Protein AF-A0A915ES44-F1 (afdb_monomer_lite)

Secondary structure (DSSP, 8-state):
--TTHHHHHHHHHHHHHHHHHHHHHHHSS-SB-----TTSS----B-SS--SSS-HHHHHHTS-HHHHHHHHHHHHHHHHHHHHHHHHHHHHHH--HHHHHHHHHHHHHHHHHHHHHHHHHHHHHHHTTTT-TTTTTTTTT---HHHHHHHHHHHHHHHHHHHHHHHHHHHHHT-

pLDDT: mean 74.95, std 16.49, range [40.03, 95.0]

Sequence (175 aa):
MCLSFAGQLIYGAFMFFAVVLTTGSMFTPEWRESNQPVNQLDTGRSGIFVCRSRDVGSCLKGHATWENVVLVCMLIALATGLASLGCILTSLCACSKLLLRLQPGLSSLTTLCLLLTIILFAVKHNDQLDQEINLALDLKSNLGYSYYLCCGAFMCSACAILAASLTVCFANQNL

Radius of gyration: 19.51 Å; chains: 1; bounding box: 39×39×64 Å

InterPro domains:
  IPR009545 Tight junction protein, claudin-like [PF06653] (10-162)

Structure (mmCIF, N/CA/C/O backbone):
data_AF-A0A915ES44-F1
#
_entry.id   AF-A0A915ES44-F1
#
loop_
_atom_site.group_PDB
_atom_site.id
_atom_site.type_symbol
_atom_site.label_atom_id
_atom_site.label_alt_id
_atom_site.label_comp_id
_atom_site.label_asym_id
_atom_site.label_entity_id
_atom_site.label_seq_id
_atom_site.pdbx_PDB_ins_code
_atom_site.Cartn_x
_atom_site.Cartn_y
_atom_site.Cartn_z
_atom_site.occupancy
_atom_site.B_iso_or_equiv
_atom_site.auth_seq_id
_atom_site.auth_comp_id
_atom_site.auth_asym_id
_atom_site.auth_atom_id
_atom_site.pdbx_PDB_model_num
ATOM 1 N N . MET A 1 1 ? -18.672 -3.643 26.180 1.00 47.41 1 MET A N 1
ATOM 2 C CA . MET A 1 1 ? -18.711 -3.574 24.704 1.00 47.41 1 MET A CA 1
ATOM 3 C C . MET A 1 1 ? -17.509 -2.768 24.250 1.00 47.41 1 MET A C 1
ATOM 5 O O . MET A 1 1 ? -17.317 -1.679 24.774 1.00 47.41 1 MET A O 1
ATOM 9 N N . CYS A 1 2 ? -16.652 -3.324 23.389 1.00 55.22 2 CYS A N 1
ATOM 10 C CA . CYS A 1 2 ? -15.472 -2.623 22.879 1.00 55.22 2 CYS A CA 1
ATOM 11 C C . CYS A 1 2 ? -15.953 -1.375 22.102 1.00 55.22 2 CYS A C 1
ATOM 13 O O . CYS A 1 2 ? -16.538 -1.488 21.028 1.00 55.22 2 CYS A O 1
ATOM 15 N N . LEU A 1 3 ? -15.800 -0.190 22.704 1.00 54.00 3 LEU A N 1
ATOM 16 C CA . LEU A 1 3 ? -16.556 1.031 22.382 1.00 54.00 3 LEU A CA 1
ATOM 17 C C . LEU A 1 3 ? -16.219 1.685 21.026 1.00 54.00 3 LEU A C 1
ATOM 19 O O . LEU A 1 3 ? -16.736 2.750 20.712 1.00 54.00 3 LEU A O 1
ATOM 23 N N . SER A 1 4 ? -15.381 1.054 20.199 1.00 69.44 4 SER A N 1
ATOM 24 C CA . SER A 1 4 ? -15.064 1.535 18.849 1.00 69.44 4 SER A CA 1
ATOM 25 C C . SER A 1 4 ? -15.010 0.405 17.815 1.00 69.44 4 SER A C 1
ATOM 27 O O . SER A 1 4 ? -14.101 0.324 16.992 1.00 69.44 4 SER A O 1
ATOM 29 N N . PHE A 1 5 ? -16.004 -0.489 17.846 1.00 76.06 5 PHE A N 1
ATOM 30 C CA . PHE A 1 5 ? -16.151 -1.552 16.844 1.00 76.06 5 PHE A CA 1
ATOM 31 C C . PHE A 1 5 ? -16.233 -0.991 15.412 1.00 76.06 5 PHE A C 1
ATOM 33 O O . PHE A 1 5 ? -15.570 -1.491 14.508 1.00 76.06 5 PHE A O 1
ATOM 40 N N . ALA A 1 6 ? -16.984 0.100 15.214 1.00 82.50 6 ALA A N 1
ATOM 41 C CA . ALA A 1 6 ? -17.133 0.732 13.904 1.00 82.50 6 ALA A CA 1
ATOM 42 C C . ALA A 1 6 ? -15.804 1.300 13.367 1.00 82.50 6 ALA A C 1
ATOM 44 O O . ALA A 1 6 ? -15.469 1.076 12.206 1.00 82.50 6 ALA A O 1
ATOM 45 N N . GLY A 1 7 ? -15.018 1.981 14.212 1.00 82.75 7 GLY A N 1
ATOM 46 C CA . GLY A 1 7 ? -13.722 2.546 13.821 1.00 82.75 7 GLY A CA 1
ATOM 47 C C . GLY A 1 7 ? -12.692 1.470 13.471 1.00 82.75 7 GLY A C 1
ATOM 48 O O . GLY A 1 7 ? -12.025 1.555 12.439 1.00 82.75 7 GLY A O 1
ATOM 49 N N . GLN A 1 8 ? -12.634 0.399 14.271 1.00 84.38 8 GLN A N 1
ATOM 50 C CA . GLN A 1 8 ? -11.777 -0.759 14.001 1.00 84.38 8 GLN A CA 1
ATOM 51 C C . GLN A 1 8 ? -12.154 -1.484 12.702 1.00 84.38 8 GLN A C 1
ATOM 53 O O . GLN A 1 8 ? -11.261 -1.893 11.960 1.00 84.38 8 GLN A O 1
ATOM 58 N N . LEU A 1 9 ? -13.452 -1.618 12.406 1.00 88.31 9 LEU A N 1
ATOM 59 C CA . LEU A 1 9 ? -13.934 -2.277 11.190 1.00 88.31 9 LEU A CA 1
ATOM 60 C C . LEU A 1 9 ? -13.617 -1.451 9.937 1.00 88.31 9 LEU A C 1
ATOM 62 O O . LEU A 1 9 ? -13.115 -2.003 8.959 1.00 88.31 9 LEU A O 1
ATOM 66 N N . ILE A 1 10 ? -13.834 -0.132 9.982 1.00 90.69 10 ILE A N 1
ATOM 67 C CA . ILE A 1 10 ? -13.487 0.780 8.880 1.00 90.69 10 ILE A CA 1
ATOM 68 C C . ILE A 1 10 ? -11.976 0.764 8.628 1.00 90.69 10 ILE A C 1
ATOM 70 O O . ILE A 1 10 ? -11.540 0.594 7.489 1.00 90.69 10 ILE A O 1
ATOM 74 N N . TYR A 1 11 ? -11.172 0.882 9.687 1.00 90.12 11 TYR A N 1
ATOM 75 C CA . TYR A 1 11 ? -9.719 0.764 9.590 1.00 90.12 11 TYR A CA 1
ATOM 76 C C . TYR A 1 11 ? -9.292 -0.570 8.962 1.00 90.12 11 TYR A C 1
ATOM 78 O O . TYR A 1 11 ? -8.465 -0.595 8.050 1.00 90.12 11 TYR A O 1
ATOM 86 N N . GLY A 1 12 ? -9.873 -1.676 9.434 1.00 89.81 12 GLY A N 1
ATOM 87 C CA . GLY A 1 12 ? -9.570 -3.013 8.935 1.00 89.81 12 GLY A CA 1
ATOM 88 C C . GLY A 1 12 ? -9.911 -3.187 7.465 1.00 89.81 12 GLY A C 1
ATOM 89 O O . GLY A 1 12 ? -9.111 -3.763 6.733 1.00 89.81 12 GLY A O 1
ATOM 90 N N . ALA A 1 13 ? -11.036 -2.631 7.012 1.00 93.19 13 ALA A N 1
ATOM 91 C CA . ALA A 1 13 ? -11.408 -2.642 5.604 1.00 93.19 13 ALA A CA 1
ATOM 92 C C . ALA A 1 13 ? -10.368 -1.907 4.744 1.00 93.19 13 ALA A C 1
ATOM 94 O O . ALA A 1 13 ? -9.866 -2.477 3.776 1.00 93.19 13 ALA A O 1
ATOM 95 N N . PHE A 1 14 ? -9.978 -0.683 5.121 1.00 94.31 14 PHE A N 1
ATOM 96 C CA . PHE A 1 14 ? -8.963 0.072 4.377 1.00 94.31 14 PHE A CA 1
ATOM 97 C C . PHE A 1 14 ? -7.604 -0.632 4.348 1.00 94.31 14 PHE A C 1
ATOM 99 O O . PHE A 1 14 ? -6.992 -0.713 3.283 1.00 94.31 14 PHE A O 1
ATOM 106 N N . MET A 1 15 ? -7.150 -1.189 5.477 1.00 91.88 15 MET A N 1
ATOM 107 C CA . MET A 1 15 ? -5.890 -1.939 5.507 1.00 91.88 15 MET A CA 1
ATOM 108 C C . MET A 1 15 ? -5.958 -3.242 4.719 1.00 91.88 15 MET A C 1
ATOM 110 O O . MET A 1 15 ? -4.977 -3.608 4.076 1.00 91.88 15 MET A O 1
ATOM 114 N N . PHE A 1 16 ? -7.101 -3.927 4.715 1.00 94.81 16 PHE A N 1
ATOM 115 C CA . PHE A 1 16 ? -7.295 -5.111 3.885 1.00 94.81 16 PHE A CA 1
ATOM 116 C C . PHE A 1 16 ? -7.168 -4.764 2.399 1.00 94.81 16 PHE A C 1
ATOM 118 O O . PHE A 1 16 ? -6.398 -5.409 1.688 1.00 94.81 16 PHE A O 1
ATOM 125 N N . PHE A 1 17 ? -7.839 -3.702 1.942 1.00 95.00 17 PHE A N 1
ATOM 126 C CA . PHE A 1 17 ? -7.688 -3.225 0.567 1.00 95.00 17 PHE A CA 1
ATOM 127 C C . PHE A 1 17 ? -6.253 -2.804 0.256 1.00 95.00 17 PHE A C 1
ATOM 129 O O . PHE A 1 17 ? -5.746 -3.170 -0.799 1.00 95.00 17 PHE A O 1
ATOM 136 N N . ALA A 1 18 ? -5.571 -2.106 1.170 1.00 93.56 18 ALA A N 1
ATOM 137 C CA . ALA A 1 18 ? -4.170 -1.738 0.984 1.00 93.56 18 ALA A CA 1
ATOM 138 C C . ALA A 1 18 ? -3.283 -2.981 0.792 1.00 93.56 18 ALA A C 1
ATOM 140 O O . ALA A 1 18 ? -2.543 -3.045 -0.182 1.00 93.56 18 ALA A O 1
ATOM 141 N N . VAL A 1 19 ? -3.422 -4.005 1.642 1.00 93.75 19 VAL A N 1
ATOM 142 C CA . VAL A 1 19 ? -2.682 -5.276 1.524 1.00 93.75 19 VAL A CA 1
ATOM 143 C C . VAL A 1 19 ? -2.980 -5.977 0.202 1.00 93.75 19 VAL A C 1
ATOM 145 O O . VAL A 1 19 ? -2.050 -6.426 -0.468 1.00 93.75 19 VAL A O 1
ATOM 148 N N . VAL A 1 20 ? -4.250 -6.058 -0.203 1.00 94.94 20 VAL A N 1
ATOM 149 C CA . VAL A 1 20 ? -4.643 -6.695 -1.470 1.00 94.94 20 VAL A CA 1
ATOM 150 C C . VAL A 1 20 ? -4.075 -5.932 -2.663 1.00 94.94 20 VAL A C 1
ATOM 152 O O . VAL A 1 20 ? -3.541 -6.557 -3.575 1.00 94.94 20 VAL A O 1
ATOM 155 N N . LEU A 1 21 ? -4.132 -4.600 -2.652 1.00 93.06 21 LEU A N 1
ATOM 156 C CA . LEU A 1 21 ? -3.598 -3.760 -3.725 1.00 93.06 21 LEU A CA 1
ATOM 157 C C . LEU A 1 21 ? -2.068 -3.797 -3.784 1.00 93.06 21 LEU A C 1
ATOM 159 O O . LEU A 1 21 ? -1.520 -3.890 -4.877 1.00 93.06 21 LEU A O 1
ATOM 163 N N . THR A 1 22 ? -1.371 -3.784 -2.643 1.00 91.88 22 THR A N 1
ATOM 164 C CA . THR A 1 22 ? 0.090 -3.968 -2.581 1.00 91.88 22 THR A CA 1
ATOM 165 C C . THR A 1 22 ? 0.485 -5.356 -3.077 1.00 91.88 22 THR A C 1
ATOM 167 O O . THR A 1 22 ? 1.401 -5.494 -3.878 1.00 91.88 22 THR A O 1
ATOM 170 N N . THR A 1 23 ? -0.236 -6.396 -2.662 1.00 90.94 23 THR A N 1
ATOM 171 C CA . THR A 1 23 ? -0.002 -7.762 -3.150 1.00 90.94 23 THR A CA 1
ATOM 172 C C . THR A 1 23 ? -0.236 -7.837 -4.658 1.00 90.94 23 THR A C 1
ATOM 174 O O . THR A 1 23 ? 0.607 -8.326 -5.406 1.00 90.94 23 THR A O 1
ATOM 177 N N . GLY A 1 24 ? -1.359 -7.290 -5.124 1.00 88.94 24 GLY A N 1
ATOM 178 C CA . GLY A 1 24 ? -1.704 -7.210 -6.537 1.00 88.94 24 GLY A CA 1
ATOM 179 C C . GLY A 1 24 ? -0.646 -6.462 -7.337 1.00 88.94 24 GLY A C 1
ATOM 180 O O . GLY A 1 24 ? -0.235 -6.943 -8.389 1.00 88.94 24 GLY A O 1
ATOM 181 N N . SER A 1 25 ? -0.137 -5.339 -6.829 1.00 88.56 25 SER A N 1
ATOM 182 C CA . SER A 1 25 ? 0.913 -4.580 -7.507 1.00 88.56 25 SER A CA 1
ATOM 183 C C . SER A 1 25 ? 2.220 -5.372 -7.601 1.00 88.56 25 SER A C 1
ATOM 185 O O . SER A 1 25 ? 2.858 -5.341 -8.649 1.00 88.56 25 SER A O 1
ATOM 187 N N . MET A 1 26 ? 2.587 -6.155 -6.581 1.00 85.19 26 MET A N 1
ATOM 188 C CA . MET A 1 26 ? 3.784 -7.013 -6.605 1.00 85.19 26 MET A CA 1
ATOM 189 C C . MET A 1 26 ? 3.699 -8.127 -7.658 1.00 85.19 26 MET A C 1
ATOM 191 O O . MET A 1 26 ? 4.695 -8.425 -8.324 1.00 85.19 26 MET A O 1
ATOM 195 N N . PHE A 1 27 ? 2.517 -8.727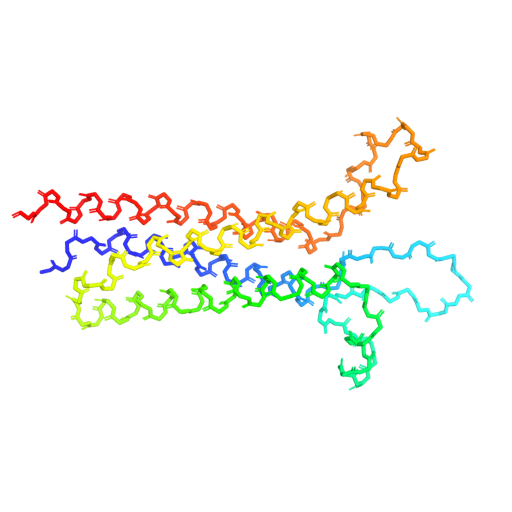 -7.818 1.00 83.06 27 PHE A N 1
ATOM 196 C CA . PHE A 1 27 ? 2.293 -9.835 -8.752 1.00 83.06 27 PHE A CA 1
ATOM 197 C C . PHE A 1 27 ? 1.858 -9.399 -10.150 1.00 83.06 27 PHE A C 1
ATOM 199 O O . PHE A 1 27 ? 1.907 -10.214 -11.070 1.00 83.06 27 PHE A O 1
ATOM 206 N N . THR A 1 28 ? 1.448 -8.147 -10.348 1.00 80.88 28 THR A N 1
ATOM 207 C CA . THR A 1 28 ? 1.004 -7.702 -11.671 1.00 80.88 28 THR A CA 1
ATOM 208 C C . THR A 1 28 ? 2.209 -7.359 -12.554 1.00 80.88 28 THR A C 1
ATOM 210 O O . THR A 1 28 ? 3.054 -6.537 -12.164 1.00 80.88 28 THR A O 1
ATOM 213 N N . PRO A 1 29 ? 2.328 -7.990 -13.737 1.00 65.56 29 PRO A N 1
A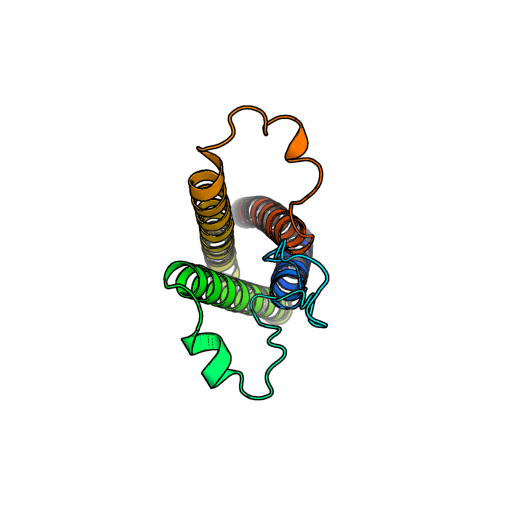TOM 214 C CA . PRO A 1 29 ? 3.421 -7.732 -14.657 1.00 65.56 29 PRO A CA 1
ATOM 215 C C . PRO A 1 29 ? 3.155 -6.445 -15.433 1.00 65.56 29 PRO A C 1
ATOM 217 O O . PRO A 1 29 ? 2.387 -6.473 -16.378 1.00 65.56 29 PRO A O 1
ATOM 220 N N . GLU A 1 30 ? 3.758 -5.326 -15.026 1.00 69.56 30 GLU A N 1
ATOM 221 C CA . GLU A 1 30 ? 3.739 -4.053 -15.777 1.00 69.56 30 GLU A CA 1
ATOM 222 C C . GLU A 1 30 ? 4.572 -2.949 -15.102 1.00 69.56 30 GLU A C 1
ATOM 224 O O . GLU A 1 30 ? 4.381 -1.768 -15.346 1.00 69.56 30 GLU A O 1
ATOM 229 N N . TRP A 1 31 ? 5.544 -3.289 -14.251 1.00 68.44 31 TRP A N 1
ATOM 230 C CA . TRP A 1 31 ? 6.406 -2.256 -13.652 1.00 68.44 31 TRP A CA 1
ATOM 231 C C . TRP A 1 31 ? 7.370 -1.623 -14.661 1.00 68.44 31 TRP A C 1
ATOM 233 O O . TRP A 1 31 ? 7.929 -0.563 -14.401 1.00 68.44 31 TRP A O 1
ATOM 243 N N . ARG A 1 32 ? 7.585 -2.275 -15.808 1.00 59.47 32 ARG A N 1
ATOM 244 C CA . ARG A 1 32 ? 8.420 -1.795 -16.908 1.00 59.47 32 ARG A CA 1
ATOM 245 C C . ARG A 1 32 ? 7.745 -2.125 -18.233 1.00 59.47 32 ARG A C 1
ATOM 247 O O . ARG A 1 32 ? 7.548 -3.302 -18.535 1.00 59.47 32 ARG A O 1
ATOM 254 N N . GLU A 1 33 ? 7.457 -1.112 -19.039 1.00 54.53 33 GLU A N 1
ATOM 255 C CA . GLU A 1 33 ? 7.216 -1.302 -20.468 1.00 54.53 33 GLU A CA 1
ATOM 256 C C . GLU A 1 33 ? 8.569 -1.270 -21.181 1.00 54.53 33 GLU A C 1
ATOM 258 O O . GLU A 1 33 ? 9.243 -0.244 -21.248 1.00 54.53 33 GLU A O 1
ATOM 263 N N . SER A 1 34 ? 9.030 -2.430 -21.647 1.00 46.03 34 SER A N 1
ATOM 264 C CA . SER A 1 34 ? 10.222 -2.492 -22.488 1.00 46.03 34 SER A CA 1
ATOM 265 C C . SER A 1 34 ? 9.803 -2.226 -23.931 1.00 46.03 34 SER A C 1
ATOM 267 O O . SER A 1 34 ? 9.261 -3.108 -24.594 1.00 46.03 34 SER A O 1
ATOM 269 N N . ASN A 1 35 ? 10.055 -1.009 -24.416 1.00 42.56 35 ASN A N 1
ATOM 270 C CA . ASN A 1 35 ? 9.883 -0.621 -25.819 1.00 42.56 35 ASN A CA 1
ATOM 271 C C . ASN A 1 35 ? 10.987 -1.229 -26.704 1.00 42.56 35 ASN A C 1
ATOM 273 O O . ASN A 1 35 ? 11.718 -0.503 -27.377 1.00 42.56 35 ASN A O 1
ATOM 277 N N . GLN A 1 36 ? 11.171 -2.553 -26.684 1.00 42.25 36 GLN A N 1
ATOM 278 C CA . GLN A 1 36 ? 12.050 -3.206 -27.654 1.00 42.25 36 GLN A CA 1
ATOM 279 C C . GLN A 1 36 ? 11.283 -3.544 -28.945 1.00 42.25 36 GLN A C 1
ATOM 281 O O . GLN A 1 36 ? 10.166 -4.062 -28.879 1.00 42.25 36 GLN A O 1
ATOM 286 N N . PRO A 1 37 ? 11.856 -3.240 -30.129 1.00 40.03 37 PRO A N 1
ATOM 287 C CA . PRO A 1 37 ? 11.195 -3.449 -31.410 1.00 40.03 37 PRO A CA 1
ATOM 288 C C . PRO A 1 37 ? 10.955 -4.937 -31.700 1.00 40.03 37 PRO A C 1
ATOM 290 O O . PRO A 1 37 ? 11.762 -5.805 -31.367 1.00 40.03 37 PRO A O 1
ATOM 293 N N . VAL A 1 38 ? 9.826 -5.187 -32.364 1.00 49.47 38 VAL A N 1
ATOM 294 C CA . VAL A 1 38 ? 9.105 -6.451 -32.618 1.00 49.47 38 VAL A CA 1
ATOM 295 C C . VAL A 1 38 ? 9.866 -7.440 -33.527 1.00 49.47 38 VAL A C 1
ATOM 297 O O . VAL A 1 38 ? 9.310 -7.959 -34.483 1.00 49.47 38 VAL A O 1
ATOM 300 N N . ASN A 1 39 ? 11.143 -7.720 -33.253 1.00 42.12 39 ASN A N 1
ATOM 301 C CA . ASN A 1 39 ? 11.928 -8.737 -33.973 1.00 42.12 39 ASN A CA 1
ATOM 302 C C . ASN A 1 39 ? 12.528 -9.823 -33.063 1.00 42.12 39 ASN A C 1
ATOM 304 O O . ASN A 1 39 ? 13.229 -10.710 -33.545 1.00 42.12 39 ASN A O 1
ATOM 308 N N . GLN A 1 40 ? 12.215 -9.817 -31.766 1.00 42.88 40 GLN A N 1
ATOM 309 C CA . GLN A 1 40 ? 12.442 -10.961 -30.886 1.00 42.88 40 GLN A CA 1
ATOM 310 C C . GLN A 1 40 ? 11.161 -11.268 -30.120 1.00 42.88 40 GLN A C 1
ATOM 312 O O . GLN A 1 40 ? 10.494 -10.383 -29.592 1.00 42.88 40 GLN A O 1
ATOM 317 N N . LEU A 1 41 ? 10.800 -12.544 -30.127 1.00 45.03 41 LEU A N 1
ATOM 318 C CA . LEU A 1 41 ? 9.544 -13.116 -29.662 1.00 45.03 41 LEU A CA 1
ATOM 319 C C . LEU A 1 41 ? 9.413 -13.119 -28.122 1.00 45.03 41 LEU A C 1
ATOM 321 O O . LEU A 1 41 ? 9.054 -14.140 -27.550 1.00 45.03 41 LEU A O 1
ATOM 325 N N . ASP A 1 42 ? 9.727 -12.013 -27.444 1.00 44.56 42 ASP A N 1
ATOM 326 C CA . ASP A 1 42 ? 9.628 -11.888 -25.985 1.00 44.56 42 ASP A CA 1
ATOM 327 C C . ASP A 1 42 ? 9.320 -10.435 -25.565 1.00 44.56 42 ASP A C 1
ATOM 329 O O . ASP A 1 42 ? 10.102 -9.755 -24.905 1.00 44.56 42 ASP A O 1
ATOM 333 N N . THR A 1 43 ? 8.113 -9.960 -25.884 1.00 42.41 43 THR A N 1
ATOM 334 C CA . THR A 1 43 ? 7.446 -8.849 -25.176 1.00 42.41 43 THR A CA 1
ATOM 335 C C . THR A 1 43 ? 7.053 -9.306 -23.764 1.00 42.41 43 THR A C 1
ATOM 337 O O . THR A 1 43 ? 5.886 -9.487 -23.417 1.00 42.41 43 THR A O 1
ATOM 340 N N . GLY A 1 44 ? 8.057 -9.587 -22.936 1.00 46.94 44 GLY A N 1
ATOM 341 C CA . GLY A 1 44 ? 7.878 -10.076 -21.576 1.00 46.94 44 GLY A CA 1
ATOM 342 C C . GLY A 1 44 ? 7.542 -8.939 -20.621 1.00 46.94 44 GLY A C 1
ATOM 343 O O . GLY A 1 44 ? 8.447 -8.354 -20.025 1.00 46.94 44 GLY A O 1
ATOM 344 N N . ARG A 1 45 ? 6.247 -8.648 -20.434 1.00 52.22 45 ARG A N 1
ATOM 345 C CA . ARG A 1 45 ? 5.777 -7.844 -19.293 1.00 52.22 45 ARG A CA 1
ATOM 346 C C . ARG A 1 45 ? 6.362 -8.447 -18.015 1.00 52.22 45 ARG A C 1
ATOM 348 O O . ARG A 1 45 ? 6.046 -9.581 -17.661 1.00 52.22 45 ARG A O 1
ATOM 355 N N . SER A 1 46 ? 7.264 -7.718 -17.370 1.00 55.69 46 SER A N 1
ATOM 356 C CA . SER A 1 46 ? 7.999 -8.200 -16.200 1.00 55.69 46 SER A CA 1
ATOM 357 C C . SER A 1 46 ? 7.459 -7.498 -14.957 1.00 55.69 46 SER A C 1
ATOM 359 O O . SER A 1 46 ? 7.417 -6.266 -14.894 1.00 55.69 46 SER A O 1
ATOM 361 N N . GLY A 1 47 ? 6.975 -8.280 -13.992 1.00 60.44 47 GLY A N 1
ATOM 362 C CA . GLY A 1 47 ? 6.575 -7.775 -12.675 1.00 60.44 47 GLY A CA 1
ATOM 363 C C . GLY A 1 47 ? 7.769 -7.732 -11.724 1.00 60.44 47 GLY A C 1
ATOM 364 O O . GLY A 1 47 ? 8.792 -8.345 -12.008 1.00 60.44 47 GLY A O 1
ATOM 365 N N . ILE A 1 48 ? 7.629 -7.072 -10.570 1.00 67.81 48 ILE A N 1
ATOM 366 C CA . ILE A 1 48 ? 8.675 -7.078 -9.526 1.00 67.81 48 ILE A CA 1
ATOM 367 C C . ILE A 1 48 ? 8.953 -8.510 -9.027 1.00 67.81 48 ILE A C 1
ATOM 369 O O . ILE A 1 48 ? 10.095 -8.840 -8.729 1.00 67.81 48 ILE A O 1
ATOM 373 N N . PHE A 1 49 ? 7.928 -9.373 -8.969 1.00 64.56 49 PHE A N 1
ATOM 374 C CA . PHE A 1 49 ? 8.069 -10.790 -8.593 1.00 64.56 49 PHE A CA 1
ATOM 375 C C . PHE A 1 49 ? 7.815 -11.782 -9.734 1.00 64.56 49 PHE A C 1
ATOM 377 O O . PHE A 1 49 ? 8.116 -12.969 -9.598 1.00 64.56 49 PHE A O 1
ATOM 384 N N . VAL A 1 50 ? 7.253 -11.330 -10.857 1.00 65.19 50 VAL A N 1
ATOM 385 C CA . VAL A 1 50 ? 6.951 -12.207 -11.994 1.00 65.19 50 VAL A CA 1
ATOM 386 C C . VAL A 1 50 ? 8.141 -12.220 -12.936 1.00 65.19 50 VAL A C 1
ATOM 388 O O . VAL A 1 50 ? 8.262 -11.389 -13.835 1.00 65.19 50 VAL A O 1
ATOM 391 N N . CYS A 1 51 ? 9.005 -13.202 -12.713 1.00 62.25 51 CYS A N 1
ATOM 392 C CA . CYS A 1 51 ? 10.112 -13.531 -13.591 1.00 62.25 51 CYS A CA 1
ATOM 393 C C . CYS A 1 51 ? 9.698 -14.658 -14.540 1.00 62.25 51 CYS A C 1
ATOM 395 O O . CYS A 1 51 ? 9.164 -15.678 -14.111 1.00 62.25 51 CYS A O 1
ATOM 397 N N . ARG A 1 52 ? 9.989 -14.509 -15.837 1.00 57.75 52 ARG A N 1
ATOM 398 C CA . ARG A 1 52 ? 9.756 -15.566 -16.842 1.00 57.75 52 ARG A CA 1
ATOM 399 C C . ARG A 1 52 ? 10.678 -16.783 -16.646 1.00 57.75 52 ARG A C 1
ATOM 401 O O . ARG A 1 52 ? 10.398 -17.855 -17.172 1.00 57.75 52 ARG A O 1
ATOM 408 N N . SER A 1 53 ? 11.767 -16.634 -15.887 1.00 55.47 53 SER A N 1
ATOM 409 C CA . SER A 1 53 ? 12.721 -17.712 -15.611 1.00 55.47 53 SER A CA 1
ATOM 410 C C . SER A 1 53 ? 12.295 -18.561 -14.407 1.00 55.47 53 SER A C 1
ATOM 412 O O . SER A 1 53 ? 11.845 -18.019 -13.399 1.00 55.47 53 SER A O 1
ATOM 414 N N . ARG A 1 54 ? 12.474 -19.890 -14.492 1.00 54.00 54 ARG A N 1
ATOM 415 C CA . ARG A 1 54 ? 12.132 -20.857 -13.423 1.00 54.00 54 ARG A CA 1
ATOM 416 C C . ARG A 1 54 ? 12.916 -20.645 -12.119 1.00 54.00 54 ARG A C 1
ATOM 418 O O . ARG A 1 54 ? 12.494 -21.156 -11.087 1.00 54.00 54 ARG A O 1
ATOM 425 N N . ASP A 1 55 ? 14.000 -19.869 -12.155 1.00 62.47 55 ASP A N 1
ATOM 426 C CA . ASP A 1 55 ? 14.835 -19.564 -10.994 1.00 62.47 55 ASP A CA 1
ATOM 427 C C . ASP A 1 55 ? 14.635 -18.124 -10.499 1.00 62.47 55 ASP A C 1
ATOM 429 O O . ASP A 1 55 ? 15.262 -17.175 -10.983 1.00 62.47 55 ASP A O 1
ATOM 433 N N . VAL A 1 56 ? 13.816 -17.969 -9.453 1.00 64.06 56 VAL A N 1
ATOM 434 C CA . VAL A 1 56 ? 13.625 -16.699 -8.719 1.00 64.06 56 VAL A CA 1
ATOM 435 C C . VAL A 1 56 ? 14.947 -16.117 -8.203 1.00 64.06 56 VAL A C 1
ATOM 437 O O . VAL A 1 56 ? 15.145 -14.904 -8.238 1.00 64.06 56 VAL A O 1
ATOM 440 N N . GLY A 1 57 ? 15.888 -16.972 -7.786 1.00 63.19 57 GLY A N 1
ATOM 441 C CA . GLY A 1 57 ? 17.194 -16.542 -7.275 1.00 63.19 57 GLY A CA 1
ATOM 442 C C . GLY A 1 57 ? 18.105 -15.919 -8.338 1.00 63.19 57 GLY A C 1
ATOM 443 O O . GLY A 1 57 ? 18.872 -15.008 -8.029 1.00 63.19 57 GLY A O 1
ATOM 444 N N . SER A 1 58 ? 18.007 -16.371 -9.590 1.00 64.12 58 SER A N 1
ATOM 445 C CA . SER A 1 58 ? 18.765 -15.805 -10.715 1.00 64.12 58 SER A CA 1
ATOM 446 C C . SER A 1 58 ? 18.129 -14.511 -11.223 1.00 64.12 58 SER A C 1
ATOM 448 O O . SER A 1 58 ? 18.841 -13.609 -11.654 1.00 64.12 58 SER A O 1
ATOM 450 N N . CYS A 1 59 ? 16.804 -14.391 -11.108 1.00 65.56 59 CYS A N 1
ATOM 451 C CA . CYS A 1 59 ? 16.082 -13.177 -11.466 1.00 65.56 59 CYS A CA 1
ATOM 452 C C . CYS A 1 59 ?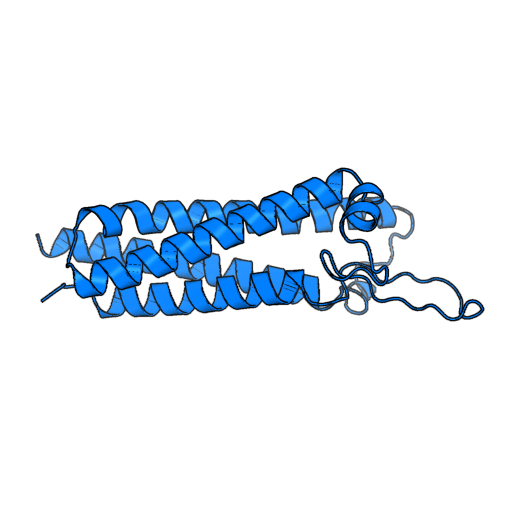 16.391 -12.012 -10.512 1.00 65.56 59 CYS A C 1
ATOM 454 O O . CYS A 1 59 ? 16.787 -10.939 -10.957 1.00 65.56 59 CYS A O 1
ATOM 456 N N . LEU A 1 60 ? 16.325 -12.249 -9.196 1.00 64.25 60 LEU A N 1
ATOM 457 C CA . LEU A 1 60 ? 16.610 -11.233 -8.170 1.00 64.25 60 LEU A CA 1
ATOM 458 C C . LEU A 1 60 ? 18.051 -10.698 -8.225 1.00 64.25 60 LEU A C 1
ATOM 460 O O . LEU A 1 60 ? 18.299 -9.549 -7.873 1.00 64.25 60 LEU A O 1
ATOM 464 N N . LYS A 1 61 ? 19.010 -11.498 -8.709 1.00 67.31 61 LYS A N 1
ATOM 465 C CA . LYS A 1 61 ? 20.408 -11.066 -8.890 1.00 67.31 61 LYS A CA 1
ATOM 466 C C . LYS A 1 61 ? 20.618 -10.130 -10.083 1.00 67.31 61 LYS A C 1
ATOM 468 O O . LYS A 1 61 ? 21.623 -9.427 -10.107 1.00 67.31 61 LYS A O 1
ATOM 473 N N . GLY A 1 62 ? 19.705 -10.130 -11.056 1.00 64.69 62 GLY A N 1
ATOM 474 C CA . GLY A 1 62 ? 19.771 -9.268 -12.240 1.00 64.69 62 GLY A CA 1
ATOM 475 C C . GLY A 1 62 ? 19.138 -7.886 -12.051 1.00 64.69 62 GLY A C 1
ATOM 476 O O . GLY A 1 62 ? 19.252 -7.046 -12.941 1.00 64.69 62 GLY A O 1
ATOM 477 N N . HIS A 1 63 ? 18.471 -7.639 -10.920 1.00 65.19 63 HIS A N 1
ATOM 478 C CA . HIS A 1 63 ? 17.790 -6.375 -10.655 1.00 65.19 63 HIS A CA 1
ATOM 479 C C . HIS A 1 63 ? 18.765 -5.247 -10.306 1.00 65.19 63 HIS A C 1
ATOM 481 O O . HIS A 1 63 ? 19.761 -5.438 -9.600 1.00 65.19 63 HIS A O 1
ATOM 487 N N . ALA A 1 64 ? 18.448 -4.038 -10.773 1.00 70.44 64 ALA A N 1
ATOM 488 C CA . ALA A 1 64 ? 19.201 -2.848 -10.405 1.00 70.44 64 ALA A CA 1
ATOM 489 C C . ALA A 1 64 ? 19.067 -2.588 -8.893 1.00 70.44 64 ALA A C 1
ATOM 491 O O . ALA A 1 64 ? 18.043 -2.891 -8.281 1.00 70.44 64 ALA A O 1
ATOM 492 N N . THR A 1 65 ? 20.084 -1.982 -8.276 1.00 77.50 65 THR A N 1
ATOM 493 C CA . THR A 1 65 ? 20.122 -1.736 -6.821 1.00 77.50 65 THR A CA 1
ATOM 494 C C . THR A 1 65 ? 18.882 -1.013 -6.289 1.00 77.50 65 THR A C 1
ATOM 496 O O . THR A 1 65 ? 18.416 -1.335 -5.200 1.00 77.50 65 THR A O 1
ATOM 499 N N . TRP A 1 66 ? 18.304 -0.092 -7.063 1.00 76.38 66 TRP A N 1
ATOM 500 C CA . TRP A 1 66 ? 17.090 0.641 -6.687 1.00 76.38 66 TRP A CA 1
ATOM 501 C C . TRP A 1 66 ? 15.826 -0.233 -6.661 1.00 76.38 66 TRP A C 1
ATOM 503 O O . TRP A 1 66 ? 14.943 -0.006 -5.837 1.00 76.38 66 TRP A O 1
ATOM 513 N N . GLU A 1 67 ? 15.743 -1.264 -7.504 1.00 78.88 67 GLU A N 1
ATOM 514 C CA . GLU A 1 67 ? 14.601 -2.188 -7.522 1.00 78.88 67 GLU A CA 1
ATOM 515 C C . GLU A 1 67 ? 14.604 -3.099 -6.305 1.00 78.88 67 GLU A C 1
ATOM 517 O O . GLU A 1 67 ? 13.552 -3.372 -5.735 1.00 78.88 67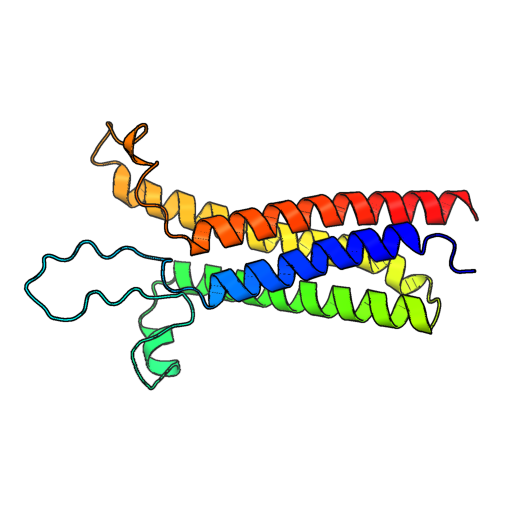 GLU A O 1
ATOM 522 N N . ASN A 1 68 ? 15.793 -3.509 -5.860 1.00 83.00 68 ASN A N 1
ATOM 523 C CA . ASN A 1 68 ? 15.939 -4.278 -4.630 1.00 83.00 68 ASN A CA 1
ATOM 524 C C . ASN A 1 68 ? 15.464 -3.470 -3.414 1.00 83.00 68 ASN A C 1
ATOM 526 O O . ASN A 1 68 ? 14.811 -4.022 -2.532 1.00 83.00 68 ASN A O 1
ATOM 530 N N . VAL A 1 69 ? 15.728 -2.156 -3.385 1.00 86.69 69 VAL A N 1
ATOM 531 C CA . VAL A 1 69 ? 15.211 -1.267 -2.329 1.00 86.69 69 VAL A CA 1
ATOM 532 C C . VAL A 1 69 ? 13.684 -1.202 -2.371 1.00 86.69 69 VAL A C 1
ATOM 534 O O . VAL A 1 69 ? 13.041 -1.392 -1.340 1.00 86.69 69 VAL A O 1
ATOM 537 N N . VAL A 1 70 ? 13.099 -1.001 -3.556 1.00 86.31 70 VAL A N 1
ATOM 538 C CA . VAL A 1 70 ? 11.639 -0.985 -3.752 1.00 86.31 70 VAL A CA 1
ATOM 539 C C . VAL A 1 70 ? 10.999 -2.302 -3.301 1.00 86.31 70 VAL A C 1
ATOM 541 O O . VAL A 1 70 ? 10.026 -2.292 -2.547 1.00 86.31 70 VAL A O 1
ATOM 544 N N . LEU A 1 71 ? 11.578 -3.435 -3.696 1.00 86.44 71 LEU A N 1
ATOM 545 C CA . LEU A 1 71 ? 11.100 -4.764 -3.326 1.00 86.44 71 LEU A CA 1
ATOM 546 C C . LEU A 1 71 ? 11.114 -4.966 -1.807 1.00 86.44 71 LEU A C 1
ATOM 548 O O . LEU A 1 71 ? 10.123 -5.426 -1.236 1.00 86.44 71 LEU A O 1
ATOM 552 N N . VAL A 1 72 ? 12.206 -4.583 -1.138 1.00 89.12 72 VAL A N 1
ATOM 553 C CA . VAL A 1 72 ? 12.311 -4.672 0.325 1.00 89.12 72 VAL A CA 1
ATOM 554 C C . VAL A 1 72 ? 11.287 -3.759 1.003 1.00 89.12 72 VAL A C 1
ATOM 556 O O . VAL A 1 72 ? 10.610 -4.199 1.933 1.00 89.12 72 VAL A O 1
ATOM 559 N N . CYS A 1 73 ? 11.102 -2.526 0.524 1.00 89.81 73 CYS A N 1
ATOM 560 C CA . CYS A 1 73 ? 10.088 -1.614 1.060 1.00 89.81 73 CYS A CA 1
ATOM 561 C C . CYS A 1 73 ? 8.665 -2.171 0.920 1.00 89.81 73 CYS A C 1
ATOM 563 O O . CYS A 1 73 ? 7.890 -2.096 1.876 1.00 89.81 73 CYS A O 1
ATOM 565 N N . MET A 1 74 ? 8.322 -2.766 -0.225 1.00 89.19 74 MET A N 1
ATOM 566 C CA . MET A 1 74 ? 7.013 -3.393 -0.429 1.00 89.19 74 MET A CA 1
ATOM 567 C C . MET A 1 74 ? 6.799 -4.613 0.469 1.00 89.19 74 MET A C 1
ATOM 569 O O . MET A 1 74 ? 5.711 -4.782 1.016 1.00 89.19 74 MET A O 1
ATOM 573 N N . LEU A 1 75 ? 7.828 -5.443 0.668 1.00 91.06 75 LEU A N 1
ATOM 574 C CA . LEU A 1 75 ? 7.750 -6.586 1.582 1.00 91.06 75 LEU A CA 1
ATOM 575 C C . LEU A 1 75 ? 7.547 -6.146 3.034 1.00 91.06 75 LEU A C 1
ATOM 577 O O . LEU A 1 75 ? 6.734 -6.741 3.742 1.00 91.06 75 LEU A O 1
ATOM 581 N N . ILE A 1 76 ? 8.244 -5.093 3.472 1.00 92.75 76 ILE A N 1
ATOM 582 C CA . ILE A 1 76 ? 8.050 -4.518 4.808 1.00 92.75 76 ILE A CA 1
ATOM 583 C C . ILE A 1 76 ? 6.620 -3.991 4.945 1.00 92.75 76 ILE A C 1
ATOM 585 O O . ILE A 1 76 ? 5.953 -4.344 5.914 1.00 92.75 76 ILE A O 1
ATOM 589 N N . ALA A 1 77 ? 6.129 -3.228 3.960 1.00 91.56 77 ALA A N 1
ATOM 590 C CA . ALA A 1 77 ? 4.760 -2.709 3.940 1.00 91.56 77 ALA A CA 1
ATOM 591 C C . ALA A 1 77 ? 3.707 -3.832 4.009 1.00 91.56 77 ALA A C 1
ATOM 593 O O . ALA A 1 77 ? 2.706 -3.725 4.721 1.00 91.56 77 ALA A O 1
ATOM 594 N N . LEU A 1 78 ? 3.946 -4.940 3.305 1.00 92.31 78 LEU A N 1
ATOM 595 C CA . LEU A 1 78 ? 3.066 -6.103 3.330 1.00 92.31 78 LEU A CA 1
ATOM 596 C C . LEU A 1 78 ? 3.074 -6.787 4.705 1.00 92.31 78 LEU A C 1
ATOM 598 O O . LEU A 1 78 ? 2.011 -7.092 5.251 1.00 92.31 78 LEU A O 1
ATOM 602 N N . ALA A 1 79 ? 4.257 -6.995 5.288 1.00 93.69 79 ALA A N 1
ATOM 603 C CA . ALA A 1 79 ? 4.402 -7.610 6.605 1.00 93.69 79 ALA A CA 1
ATOM 604 C C . ALA A 1 79 ? 3.738 -6.765 7.703 1.00 93.69 79 ALA A C 1
ATOM 606 O O . ALA A 1 79 ? 3.016 -7.305 8.546 1.00 93.69 79 ALA A O 1
ATOM 607 N N . THR A 1 80 ? 3.917 -5.441 7.674 1.00 91.75 80 THR A N 1
ATOM 608 C CA . THR A 1 80 ? 3.273 -4.518 8.621 1.00 91.75 80 THR A CA 1
ATOM 609 C C . THR 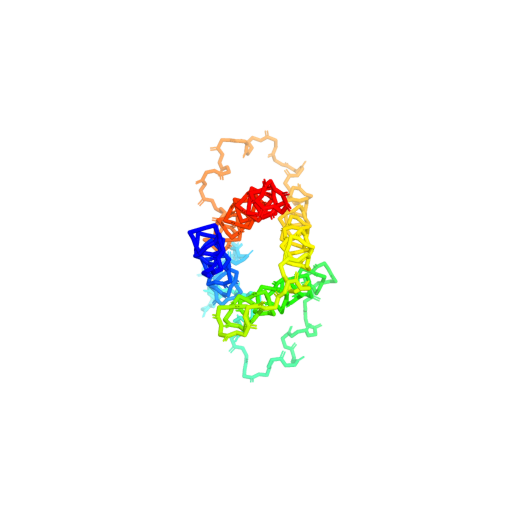A 1 80 ? 1.760 -4.461 8.422 1.00 91.75 80 THR A C 1
ATOM 611 O O . THR A 1 80 ? 1.020 -4.431 9.408 1.00 91.75 80 THR A O 1
ATOM 614 N N . GLY A 1 81 ? 1.282 -4.526 7.175 1.00 90.94 81 GLY A N 1
ATOM 615 C CA . GLY A 1 81 ? -0.144 -4.617 6.857 1.00 90.94 81 GLY A CA 1
ATOM 616 C C . GLY A 1 81 ? -0.795 -5.897 7.392 1.00 90.94 81 GLY A C 1
ATOM 617 O O . GLY A 1 81 ? -1.822 -5.832 8.070 1.00 90.94 81 GLY A O 1
ATOM 618 N N . LEU A 1 82 ? -0.167 -7.058 7.175 1.00 92.75 82 LEU A N 1
ATOM 619 C CA . LEU A 1 82 ? -0.641 -8.347 7.699 1.00 92.75 82 LEU A CA 1
ATOM 620 C C . LEU A 1 82 ? -0.614 -8.396 9.230 1.00 92.75 82 LEU A C 1
ATOM 622 O O . LEU A 1 82 ? -1.589 -8.827 9.851 1.00 92.75 82 LEU A O 1
ATOM 626 N N . ALA A 1 83 ? 0.462 -7.900 9.847 1.00 91.06 83 ALA A N 1
ATOM 627 C CA . ALA A 1 83 ? 0.551 -7.778 11.298 1.00 91.06 83 ALA A CA 1
ATOM 628 C C . ALA A 1 83 ? -0.575 -6.889 11.844 1.00 91.06 83 ALA A C 1
ATOM 630 O O . ALA A 1 83 ? -1.215 -7.239 12.838 1.00 91.06 83 ALA A O 1
ATOM 631 N N . SER A 1 84 ? -0.879 -5.780 11.161 1.00 88.44 84 SER A N 1
ATOM 632 C CA . SER A 1 84 ? -1.985 -4.908 11.543 1.00 88.44 84 SER A CA 1
ATOM 633 C C . SER A 1 84 ? -3.345 -5.605 11.448 1.00 88.44 84 SER A C 1
ATOM 635 O O . SER A 1 84 ? -4.166 -5.401 12.338 1.00 88.44 84 SER A O 1
ATOM 637 N N . LEU A 1 85 ? -3.610 -6.411 10.416 1.00 89.81 85 LEU A N 1
ATOM 638 C CA . LEU A 1 85 ? -4.866 -7.165 10.310 1.00 89.81 85 LEU A CA 1
ATOM 639 C C . LEU A 1 85 ? -4.993 -8.209 11.430 1.00 89.81 85 LEU A C 1
ATOM 641 O O . LEU A 1 85 ? -6.048 -8.317 12.059 1.00 89.81 85 LEU A O 1
ATOM 645 N N . GLY A 1 86 ? -3.902 -8.915 11.746 1.00 88.25 86 GLY A N 1
ATOM 646 C CA . GLY A 1 86 ? -3.851 -9.838 12.883 1.00 88.25 86 GLY A CA 1
ATOM 647 C C . GLY A 1 86 ? -4.115 -9.144 14.225 1.00 88.25 86 GLY A C 1
ATOM 648 O O . GLY A 1 86 ? -4.831 -9.679 15.078 1.00 88.25 86 GLY A O 1
ATOM 649 N N . CYS A 1 87 ? -3.612 -7.918 14.398 1.00 86.31 87 CYS A N 1
ATOM 650 C CA . CYS A 1 87 ? -3.873 -7.100 15.586 1.00 86.31 87 CYS A CA 1
ATOM 651 C C . CYS A 1 87 ? -5.357 -6.725 15.729 1.00 86.31 87 CYS A C 1
ATOM 653 O O . CYS A 1 87 ? -5.879 -6.723 16.843 1.00 86.31 87 CYS A O 1
ATOM 655 N N . ILE A 1 88 ? -6.063 -6.455 14.625 1.00 85.56 88 ILE A N 1
ATOM 656 C CA . ILE A 1 88 ? -7.507 -6.170 14.661 1.00 85.56 88 ILE A CA 1
ATOM 657 C C . ILE A 1 88 ? -8.283 -7.420 15.071 1.00 85.56 88 ILE A C 1
ATOM 659 O O . ILE A 1 88 ? -9.107 -7.349 15.978 1.00 85.56 88 ILE A O 1
ATOM 663 N N . LEU A 1 89 ? -8.001 -8.570 14.448 1.00 84.50 89 LEU A N 1
ATOM 664 C CA . LEU A 1 89 ? -8.688 -9.831 14.758 1.00 84.50 89 LEU A CA 1
ATOM 665 C C . LEU A 1 89 ? -8.515 -10.218 16.231 1.00 84.50 89 LEU A C 1
ATOM 667 O O . LEU A 1 89 ? -9.475 -10.575 16.911 1.00 84.50 89 LEU A O 1
ATOM 671 N N . THR A 1 90 ? -7.296 -10.081 16.752 1.00 82.75 90 THR A N 1
ATOM 672 C CA . THR A 1 90 ? -7.014 -10.333 18.171 1.00 82.75 90 THR A CA 1
ATOM 673 C C . THR A 1 90 ? -7.641 -9.282 19.088 1.00 82.75 90 THR A C 1
ATOM 675 O O . THR A 1 90 ? -8.140 -9.639 20.155 1.00 82.75 90 THR A O 1
ATOM 678 N N . SER A 1 91 ? -7.696 -8.009 18.684 1.00 79.31 91 SER A N 1
ATOM 679 C CA . SER A 1 91 ? -8.392 -6.958 19.440 1.00 79.31 91 SER A CA 1
ATOM 680 C C . SER A 1 91 ? -9.901 -7.213 19.529 1.00 79.31 91 SER A C 1
ATOM 682 O O . SER A 1 91 ? -10.475 -7.038 20.605 1.00 79.31 91 SER A O 1
ATOM 684 N N . LEU A 1 92 ? -10.524 -7.694 18.449 1.00 76.94 92 LEU A N 1
ATOM 685 C CA . LEU A 1 92 ? -11.946 -8.047 18.412 1.00 76.94 92 LEU A CA 1
ATOM 686 C C . LEU A 1 92 ? -12.272 -9.243 19.317 1.00 76.94 92 LEU A C 1
ATOM 688 O O . LEU A 1 92 ? -13.298 -9.228 19.995 1.00 76.94 92 LEU A O 1
ATOM 692 N N . CYS A 1 93 ? -11.396 -10.251 19.369 1.00 79.00 93 CYS A N 1
ATOM 693 C CA . CYS A 1 93 ? -11.611 -11.450 20.183 1.00 79.00 93 CYS A CA 1
ATOM 694 C C . CYS A 1 93 ? -11.245 -11.272 21.667 1.00 79.00 93 CYS A C 1
ATOM 696 O O . CYS A 1 93 ? -11.903 -11.856 22.524 1.00 79.00 93 CYS A O 1
ATOM 698 N N . ALA A 1 94 ? -10.202 -10.497 21.989 1.00 72.31 94 ALA A N 1
ATOM 699 C CA . ALA A 1 94 ? -9.634 -10.422 23.343 1.00 72.31 94 AL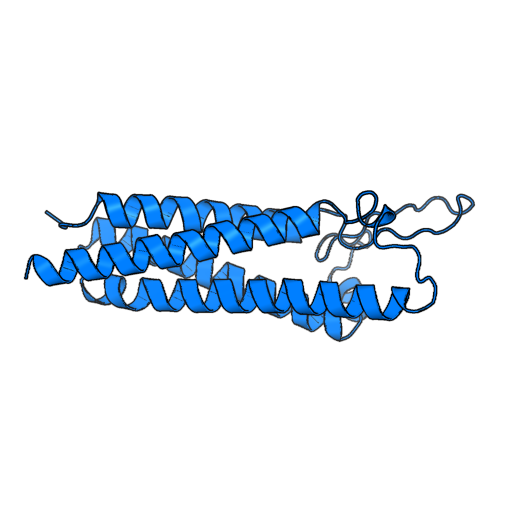A A CA 1
ATOM 700 C C . ALA A 1 94 ? -9.767 -9.042 24.026 1.00 72.31 94 ALA A C 1
ATOM 702 O O . ALA A 1 94 ? -9.261 -8.871 25.134 1.00 72.31 94 ALA A O 1
ATOM 703 N N . CYS A 1 95 ? -10.406 -8.048 23.384 1.00 69.06 95 CYS A N 1
ATOM 704 C CA . CYS A 1 95 ? -10.612 -6.670 23.881 1.00 69.06 95 CYS A CA 1
ATOM 705 C C . CYS A 1 95 ? -9.367 -6.051 24.572 1.00 69.06 95 CYS A C 1
ATOM 707 O O . CYS A 1 95 ? -9.464 -5.347 25.581 1.00 69.06 95 CYS A O 1
ATOM 709 N N . SER A 1 96 ? -8.171 -6.297 24.024 1.00 70.25 96 SER A N 1
ATOM 710 C CA . SER A 1 96 ? -6.918 -5.773 24.578 1.00 70.25 96 SER A CA 1
ATOM 711 C C . SER A 1 96 ? -6.689 -4.313 24.175 1.00 70.25 96 SER A C 1
ATOM 713 O O . SER A 1 96 ? -6.631 -3.971 22.992 1.00 70.25 96 SER A O 1
ATOM 715 N N . LYS A 1 97 ? -6.516 -3.447 25.182 1.00 69.12 97 LYS A N 1
ATOM 716 C CA . LYS A 1 97 ? -6.313 -1.995 25.027 1.00 69.12 97 LYS A CA 1
ATOM 717 C C . LYS A 1 97 ? -4.923 -1.618 24.494 1.00 69.12 97 LYS A C 1
ATOM 719 O O . LYS A 1 97 ? -4.768 -0.547 23.917 1.00 69.12 97 LYS A O 1
ATOM 724 N N . LEU A 1 98 ? -3.914 -2.480 24.665 1.00 70.25 98 LEU A N 1
ATOM 725 C CA . LEU A 1 98 ? -2.538 -2.203 24.227 1.00 70.25 98 LEU A CA 1
ATOM 726 C C . LEU A 1 98 ? -2.404 -2.252 22.693 1.00 70.25 98 LEU A C 1
ATOM 728 O O . LEU A 1 98 ? -1.714 -1.425 22.101 1.00 70.25 98 LEU A O 1
ATOM 732 N N . LEU A 1 99 ? -3.121 -3.179 22.050 1.00 73.12 99 LEU A N 1
ATOM 733 C CA . LEU A 1 99 ? -3.094 -3.392 20.596 1.00 73.12 99 LEU A CA 1
ATOM 734 C C . LEU A 1 99 ? -3.653 -2.196 19.810 1.00 73.12 99 LEU A C 1
ATOM 736 O O . LEU A 1 99 ? -3.117 -1.834 18.766 1.00 73.12 99 LEU A O 1
ATOM 740 N N . LEU A 1 100 ? -4.658 -1.515 20.368 1.00 72.31 100 LEU A N 1
ATOM 741 C CA . LEU A 1 100 ? -5.254 -0.300 19.802 1.00 72.31 100 LEU A CA 1
ATOM 742 C C . LEU A 1 100 ? -4.246 0.847 19.636 1.00 72.31 100 LEU A C 1
ATOM 744 O O . LEU A 1 100 ? -4.377 1.657 18.721 1.00 72.31 100 LEU A O 1
ATOM 748 N N . ARG A 1 101 ? -3.231 0.919 20.505 1.00 76.31 101 ARG A N 1
ATOM 749 C CA . ARG A 1 101 ? -2.236 2.001 20.490 1.00 76.31 101 ARG A CA 1
ATOM 750 C C . ARG A 1 101 ? -1.108 1.752 19.486 1.00 76.31 101 ARG A C 1
ATOM 752 O O . ARG A 1 101 ? -0.530 2.708 18.980 1.00 76.31 101 ARG A O 1
ATOM 759 N N . LEU A 1 102 ? -0.825 0.485 19.177 1.00 82.56 102 LEU A N 1
ATOM 760 C CA . LEU A 1 102 ? 0.199 0.084 18.203 1.00 82.56 102 LEU A CA 1
ATOM 761 C C . LEU A 1 102 ? -0.287 0.230 16.749 1.00 82.56 102 LEU A C 1
ATOM 763 O O . LEU A 1 102 ? 0.505 0.450 15.835 1.00 82.56 102 LEU A O 1
ATOM 767 N N . GLN A 1 103 ? -1.600 0.152 16.548 1.00 81.94 103 GLN A N 1
ATOM 768 C CA . GLN A 1 103 ? -2.261 0.162 15.245 1.00 81.94 103 GLN A CA 1
ATOM 769 C C . GLN A 1 103 ? -1.935 1.380 14.348 1.00 81.94 103 GLN A C 1
ATOM 771 O O . GLN A 1 103 ? -1.510 1.164 13.210 1.00 81.94 103 GLN A O 1
ATOM 776 N N . PRO A 1 104 ? -2.031 2.647 14.808 1.00 83.94 104 PRO A N 1
ATOM 777 C CA . PRO A 1 104 ? -1.652 3.793 13.975 1.00 83.94 104 PRO A CA 1
ATOM 778 C C . PRO A 1 104 ? -0.156 3.808 13.622 1.00 83.94 104 PRO A C 1
ATOM 780 O O . PRO A 1 104 ? 0.204 4.286 12.549 1.00 83.94 104 PRO A O 1
ATOM 783 N N . GLY A 1 105 ? 0.705 3.254 14.484 1.00 86.31 105 GLY A N 1
ATOM 784 C CA . GLY A 1 105 ? 2.144 3.146 14.226 1.00 86.31 105 GLY A CA 1
ATOM 785 C C . GLY A 1 105 ? 2.484 2.151 13.112 1.00 86.31 105 GLY A C 1
ATOM 786 O O . GLY A 1 105 ? 3.363 2.405 12.295 1.00 86.31 105 GLY A O 1
ATOM 787 N N . LEU A 1 106 ? 1.756 1.035 13.030 1.00 87.31 106 LEU A N 1
ATOM 788 C CA . LEU A 1 106 ? 1.922 0.057 11.945 1.00 87.31 106 LEU A CA 1
ATOM 789 C C . LEU A 1 106 ? 1.442 0.615 10.596 1.00 87.31 106 LEU A C 1
ATOM 791 O O . LEU A 1 106 ? 2.090 0.410 9.566 1.00 87.31 106 LEU A O 1
ATOM 795 N N . SER A 1 107 ? 0.332 1.357 10.598 1.00 86.69 107 SER A N 1
ATOM 796 C CA . SER A 1 107 ? -0.175 2.015 9.387 1.00 86.69 107 SER A CA 1
ATOM 797 C C . SER A 1 107 ? 0.727 3.142 8.898 1.00 86.69 107 SER A C 1
ATOM 799 O O . SER A 1 107 ? 0.954 3.257 7.695 1.00 86.69 107 SER A O 1
ATOM 801 N N . SER A 1 108 ? 1.286 3.957 9.799 1.00 89.06 108 SER A N 1
ATOM 802 C CA . SER A 1 108 ? 2.209 5.023 9.396 1.00 89.06 108 SER A CA 1
ATOM 803 C C . SER A 1 108 ? 3.461 4.464 8.727 1.00 89.06 108 SER A C 1
ATOM 805 O O . SER A 1 108 ? 3.862 4.966 7.678 1.00 89.06 108 SER A O 1
ATOM 807 N N . LEU A 1 109 ? 4.022 3.378 9.267 1.00 90.69 109 LEU A N 1
ATOM 808 C CA . LEU A 1 109 ? 5.168 2.697 8.669 1.00 90.69 109 LEU A CA 1
ATOM 809 C C . LEU A 1 109 ? 4.840 2.141 7.273 1.00 90.69 109 LEU A C 1
ATOM 811 O O . LEU A 1 109 ? 5.616 2.336 6.341 1.00 90.69 109 LEU A O 1
ATOM 815 N N . THR A 1 110 ? 3.663 1.530 7.109 1.00 90.00 110 THR A N 1
ATOM 816 C CA . THR A 1 110 ? 3.192 1.014 5.810 1.00 90.00 110 THR A CA 1
ATOM 817 C C . THR A 1 110 ? 3.083 2.137 4.775 1.00 90.00 110 THR A C 1
ATOM 819 O O . THR A 1 110 ? 3.632 2.031 3.677 1.00 90.00 110 THR A O 1
ATOM 822 N N . THR A 1 111 ? 2.443 3.252 5.140 1.00 91.12 111 THR A N 1
ATOM 823 C CA . THR A 1 111 ? 2.297 4.425 4.265 1.00 91.12 111 THR A CA 1
ATOM 824 C C . THR A 1 111 ? 3.648 5.027 3.886 1.00 91.12 111 THR A C 1
ATOM 826 O O . THR A 1 111 ? 3.841 5.377 2.725 1.00 91.12 111 THR A O 1
ATOM 829 N N . LEU A 1 112 ? 4.598 5.116 4.824 1.00 92.19 112 LEU A N 1
ATOM 830 C CA . LEU A 1 112 ? 5.946 5.620 4.544 1.00 92.19 112 LEU A CA 1
ATOM 831 C C . LEU A 1 112 ? 6.700 4.722 3.557 1.00 92.19 112 LEU A C 1
ATOM 833 O O . LEU A 1 112 ? 7.291 5.230 2.605 1.00 92.19 112 LEU A O 1
ATOM 837 N N . CYS A 1 113 ? 6.649 3.400 3.731 1.00 90.25 113 CYS A N 1
ATOM 838 C CA . CYS A 1 113 ? 7.286 2.460 2.806 1.00 90.25 113 CYS A CA 1
ATOM 839 C C . CYS A 1 113 ? 6.673 2.520 1.396 1.00 90.25 113 CYS A C 1
ATOM 841 O O . CYS A 1 113 ? 7.409 2.511 0.404 1.00 90.25 113 CYS A O 1
ATOM 843 N N . LEU A 1 114 ? 5.343 2.624 1.290 1.00 89.00 114 LEU A N 1
ATOM 844 C CA . LEU A 1 114 ? 4.659 2.781 0.001 1.00 89.00 114 LEU A CA 1
ATOM 845 C C . LEU A 1 114 ? 4.977 4.133 -0.652 1.00 89.00 114 LEU A C 1
ATOM 847 O O . LEU A 1 114 ? 5.234 4.183 -1.852 1.00 89.00 114 LEU A O 1
ATOM 851 N N . LEU A 1 115 ? 5.037 5.213 0.128 1.00 91.00 115 LEU A N 1
ATOM 852 C CA . LEU A 1 115 ? 5.408 6.538 -0.368 1.00 91.00 115 LEU A CA 1
ATOM 853 C C . LEU A 1 115 ? 6.838 6.556 -0.922 1.00 91.00 115 LEU A C 1
ATOM 855 O O . LEU A 1 115 ? 7.056 7.041 -2.029 1.00 91.00 115 LEU A O 1
ATOM 859 N N . LEU A 1 116 ? 7.800 5.987 -0.188 1.00 88.69 116 LEU A N 1
ATOM 860 C CA . LEU A 1 116 ? 9.185 5.857 -0.653 1.00 88.69 116 LEU A CA 1
ATOM 861 C C . LEU A 1 116 ? 9.264 5.069 -1.961 1.00 88.69 116 LEU A C 1
ATOM 863 O O . LEU A 1 116 ? 9.994 5.456 -2.869 1.00 88.69 116 LEU A O 1
ATOM 867 N N . THR A 1 117 ? 8.473 4.004 -2.077 1.00 87.12 117 THR A N 1
ATOM 868 C CA . THR A 1 117 ? 8.401 3.193 -3.295 1.00 87.12 117 THR A CA 1
ATOM 869 C C . THR A 1 117 ? 7.910 4.008 -4.495 1.00 87.12 117 THR A C 1
ATOM 871 O O . THR A 1 117 ? 8.531 3.968 -5.557 1.00 87.12 117 THR A O 1
ATOM 874 N N . ILE A 1 118 ? 6.842 4.791 -4.315 1.00 87.25 118 ILE A N 1
ATOM 875 C CA . ILE A 1 118 ? 6.283 5.661 -5.360 1.00 87.25 118 ILE A CA 1
ATOM 876 C C . ILE A 1 118 ? 7.300 6.733 -5.775 1.00 87.25 118 ILE A C 1
ATOM 878 O O . ILE A 1 118 ? 7.526 6.930 -6.968 1.00 87.25 118 ILE A O 1
ATOM 882 N N . ILE A 1 119 ? 7.953 7.389 -4.809 1.00 86.31 119 ILE A N 1
ATOM 883 C CA . ILE A 1 119 ? 8.942 8.445 -5.076 1.00 86.31 119 ILE A CA 1
ATOM 884 C C . ILE A 1 119 ? 10.157 7.887 -5.823 1.00 86.31 119 ILE A C 1
ATOM 886 O O . ILE A 1 119 ? 10.566 8.470 -6.824 1.00 86.31 119 ILE A O 1
ATOM 890 N N . LEU A 1 120 ? 10.727 6.763 -5.373 1.00 85.19 120 LEU A N 1
ATOM 891 C CA . LEU A 1 120 ? 11.891 6.150 -6.025 1.00 85.19 120 LEU A CA 1
ATOM 892 C C . LEU A 1 120 ? 11.587 5.766 -7.473 1.00 85.19 120 LEU A C 1
ATOM 894 O O . LEU A 1 120 ? 12.415 5.990 -8.356 1.00 85.19 120 LEU A O 1
ATOM 898 N N . PHE A 1 121 ? 10.393 5.225 -7.716 1.00 79.31 121 PHE A N 1
ATOM 899 C CA . PHE A 1 121 ? 9.959 4.877 -9.061 1.00 79.31 121 PHE A CA 1
ATOM 900 C C . PHE A 1 121 ? 9.778 6.126 -9.938 1.00 79.31 121 PHE A C 1
ATOM 902 O O . PHE A 1 121 ? 10.282 6.164 -11.059 1.00 79.31 121 PHE A O 1
ATOM 909 N N . ALA A 1 122 ? 9.137 7.175 -9.411 1.00 78.56 122 ALA A N 1
ATOM 910 C CA . ALA A 1 122 ? 8.909 8.426 -10.132 1.00 78.56 122 ALA A CA 1
ATOM 911 C C . ALA A 1 122 ? 10.216 9.162 -10.479 1.00 78.56 122 ALA A C 1
ATOM 913 O O . ALA A 1 122 ? 10.402 9.576 -11.621 1.00 78.56 122 ALA A O 1
ATOM 914 N N . VAL A 1 123 ? 11.145 9.286 -9.523 1.00 82.19 123 VAL A N 1
ATOM 915 C CA . VAL A 1 123 ? 12.447 9.940 -9.749 1.00 82.19 123 VAL A CA 1
ATOM 916 C C . VAL A 1 123 ? 13.255 9.177 -10.792 1.00 82.19 123 VAL A C 1
ATOM 918 O O . VAL A 1 123 ? 13.777 9.780 -11.725 1.00 82.19 123 VAL A O 1
ATOM 921 N N . LYS A 1 124 ? 13.314 7.843 -10.688 1.00 75.88 124 LYS A N 1
ATOM 922 C CA . LYS A 1 124 ? 14.125 7.054 -11.617 1.00 75.88 124 LYS A CA 1
ATOM 923 C C . LYS A 1 124 ? 13.574 7.062 -13.042 1.00 75.88 124 LYS A C 1
ATOM 925 O O . LYS A 1 124 ? 14.353 6.995 -13.990 1.00 75.88 124 LYS A O 1
ATOM 930 N N . HIS A 1 125 ? 12.253 7.144 -13.183 1.00 66.88 125 HIS A N 1
ATOM 931 C CA . HIS A 1 125 ? 11.611 7.296 -14.481 1.00 66.88 125 HIS A CA 1
ATOM 932 C C . HIS A 1 125 ? 11.871 8.690 -15.079 1.00 66.88 125 HIS A C 1
ATOM 934 O O . HIS A 1 125 ? 12.171 8.788 -16.265 1.00 66.88 125 HIS A O 1
ATOM 940 N N . ASN A 1 126 ? 11.860 9.745 -14.254 1.00 63.78 126 ASN A N 1
ATOM 941 C CA . ASN A 1 126 ? 12.189 11.109 -14.682 1.00 63.78 126 ASN A CA 1
ATOM 942 C C . ASN A 1 126 ? 13.655 11.271 -15.121 1.00 63.78 126 ASN A C 1
ATOM 944 O O . ASN A 1 126 ? 13.905 11.938 -16.119 1.00 63.78 126 ASN A O 1
ATOM 948 N N . ASP A 1 127 ? 14.615 10.607 -14.466 1.00 60.41 127 ASP A N 1
ATOM 949 C CA . ASP A 1 127 ? 16.027 10.618 -14.900 1.00 60.41 127 ASP A CA 1
ATOM 950 C C . ASP A 1 127 ? 16.219 10.046 -16.321 1.00 60.41 127 ASP A C 1
ATOM 952 O O . ASP A 1 127 ? 17.192 10.362 -17.001 1.00 60.41 127 ASP A O 1
ATOM 956 N N . GLN A 1 128 ? 15.310 9.178 -16.779 1.00 52.91 128 GLN A N 1
ATOM 957 C CA . GLN A 1 128 ? 15.308 8.651 -18.148 1.00 52.91 128 GLN A CA 1
ATOM 958 C C . GLN A 1 128 ? 14.649 9.603 -19.164 1.00 52.91 128 GLN A C 1
ATOM 960 O O . GLN A 1 128 ? 14.768 9.367 -20.364 1.00 52.91 128 GLN A O 1
ATOM 965 N N . LEU A 1 129 ? 13.963 10.652 -18.696 1.00 48.09 129 LEU A N 1
ATOM 966 C CA . LEU A 1 129 ? 13.093 11.539 -19.476 1.00 48.09 129 LEU A CA 1
ATOM 967 C C . LEU A 1 129 ? 13.628 12.966 -19.658 1.00 48.09 129 LEU A C 1
ATOM 969 O O . LEU A 1 129 ? 13.088 13.702 -20.482 1.00 48.09 129 LEU A O 1
ATOM 973 N N . ASP A 1 130 ? 14.726 13.339 -18.995 1.00 49.19 130 ASP A N 1
ATOM 974 C CA . ASP A 1 130 ? 15.372 14.658 -19.150 1.00 49.19 130 ASP A CA 1
ATOM 975 C C . ASP A 1 130 ? 15.940 14.924 -20.565 1.00 49.19 130 ASP A C 1
ATOM 977 O O . ASP A 1 130 ? 16.472 16.000 -20.839 1.00 49.19 130 ASP A O 1
ATOM 981 N N . GLN A 1 131 ? 15.795 13.979 -21.502 1.00 48.78 131 GLN A N 1
ATOM 982 C CA . GLN A 1 131 ? 16.166 14.156 -22.905 1.00 48.78 131 GLN A CA 1
ATOM 983 C C . GLN A 1 131 ? 14.996 14.576 -23.824 1.00 48.78 131 GLN A C 1
ATOM 985 O O . GLN A 1 131 ? 15.266 15.030 -24.934 1.00 48.78 131 GLN A O 1
ATOM 990 N N . GLU A 1 132 ? 13.723 14.523 -23.393 1.00 45.66 132 GLU A N 1
ATOM 991 C CA . GLU A 1 132 ? 12.575 14.923 -24.238 1.00 45.66 132 GLU A CA 1
ATOM 992 C C . GLU A 1 132 ? 11.511 15.753 -23.484 1.00 45.66 132 GLU A C 1
ATOM 994 O O . GLU A 1 132 ? 10.518 15.261 -22.953 1.00 45.66 132 GLU A O 1
ATOM 999 N N . ILE A 1 133 ? 11.697 17.076 -23.509 1.00 48.78 133 ILE A N 1
ATOM 1000 C CA . ILE A 1 133 ? 10.948 18.128 -22.785 1.00 48.78 133 ILE A CA 1
ATOM 1001 C C . ILE A 1 133 ? 9.452 18.281 -23.194 1.00 48.78 133 ILE A C 1
ATOM 1003 O O . ILE A 1 133 ? 8.747 19.145 -22.681 1.00 48.78 133 ILE A O 1
ATOM 1007 N N . ASN A 1 134 ? 8.890 17.414 -24.043 1.00 44.81 134 ASN A N 1
ATOM 1008 C CA . ASN A 1 134 ? 7.481 17.504 -24.481 1.00 44.81 134 ASN A CA 1
ATOM 1009 C C . ASN A 1 134 ? 6.516 16.531 -23.760 1.00 44.81 134 ASN A C 1
ATOM 1011 O O . ASN A 1 134 ? 5.322 16.500 -24.065 1.00 44.81 134 ASN A O 1
ATOM 1015 N N . LEU A 1 135 ? 6.995 15.759 -22.777 1.00 47.75 135 LEU A N 1
ATOM 1016 C CA . LEU A 1 135 ? 6.302 14.576 -22.244 1.00 47.75 135 LEU A CA 1
ATOM 1017 C C . LEU A 1 135 ? 5.300 14.819 -21.092 1.00 47.75 135 LEU A C 1
ATOM 1019 O O . LEU A 1 135 ? 4.798 13.870 -20.497 1.00 47.75 135 LEU A O 1
ATOM 1023 N N . ALA A 1 136 ? 4.949 16.064 -20.762 1.00 45.88 136 ALA A N 1
ATOM 1024 C CA . ALA A 1 136 ? 3.901 16.322 -19.762 1.00 45.88 136 ALA A CA 1
ATOM 1025 C C . ALA A 1 136 ? 2.483 15.983 -20.278 1.00 45.88 136 ALA A C 1
ATOM 1027 O O . ALA A 1 136 ? 1.572 15.751 -19.484 1.00 45.88 136 ALA A O 1
ATOM 1028 N N . LEU A 1 137 ? 2.298 15.925 -21.604 1.00 47.09 137 LEU A N 1
ATOM 1029 C CA . LEU A 1 137 ? 1.029 15.578 -22.261 1.00 47.09 137 LEU A CA 1
ATOM 1030 C C . LEU A 1 137 ? 0.909 14.088 -22.637 1.00 47.09 137 LEU A C 1
ATOM 1032 O O . LEU A 1 137 ? -0.210 13.632 -22.862 1.00 47.09 137 LEU A O 1
ATOM 1036 N N . ASP A 1 138 ? 2.014 13.327 -22.635 1.00 45.97 138 ASP A N 1
ATOM 1037 C CA . ASP A 1 138 ? 2.043 11.894 -22.996 1.00 45.97 138 ASP A CA 1
ATOM 1038 C C . ASP A 1 138 ? 2.281 10.951 -21.795 1.00 45.97 138 ASP A C 1
ATOM 1040 O O . ASP A 1 138 ? 2.131 9.737 -21.894 1.00 45.97 138 ASP A O 1
ATOM 1044 N N . LEU A 1 139 ? 2.493 11.500 -20.588 1.00 48.62 139 LEU A N 1
ATOM 1045 C CA . LEU A 1 139 ? 2.424 10.758 -19.312 1.00 48.62 139 LEU A CA 1
ATOM 1046 C C . LEU A 1 139 ? 1.070 10.055 -19.073 1.00 48.62 139 LEU A C 1
ATOM 1048 O O . LEU A 1 139 ? 0.922 9.286 -18.124 1.00 48.62 139 LEU A O 1
ATOM 1052 N N . LYS A 1 140 ? 0.065 10.320 -19.915 1.00 47.03 140 LYS A N 1
ATOM 1053 C CA . LYS A 1 140 ? -1.260 9.703 -19.843 1.00 47.03 140 LYS A CA 1
ATOM 1054 C C . LYS A 1 140 ? -1.310 8.293 -20.457 1.00 47.03 140 LYS A C 1
ATOM 1056 O O . LYS A 1 140 ? -2.323 7.627 -20.251 1.00 47.03 140 LYS A O 1
ATOM 1061 N N . SER A 1 141 ? -0.286 7.835 -21.188 1.00 48.25 141 SER A N 1
ATOM 1062 C CA . SER A 1 141 ? -0.398 6.605 -21.991 1.00 48.25 141 SER A CA 1
ATOM 1063 C C . SER A 1 141 ? 0.415 5.386 -21.518 1.00 48.25 141 SER A C 1
ATOM 1065 O O . SER A 1 141 ? -0.072 4.285 -21.744 1.00 48.25 141 SER A O 1
ATOM 1067 N N . ASN A 1 142 ? 1.544 5.524 -20.799 1.00 57.47 142 ASN A N 1
ATOM 1068 C CA . ASN A 1 142 ? 2.473 4.386 -20.570 1.00 57.47 142 ASN A CA 1
ATOM 1069 C C . ASN A 1 142 ? 2.930 4.149 -19.108 1.00 57.47 142 ASN A C 1
ATOM 1071 O O . ASN A 1 142 ? 3.979 3.554 -18.852 1.00 57.47 142 ASN A O 1
ATOM 1075 N N . LEU A 1 143 ? 2.177 4.611 -18.102 1.00 64.06 143 LEU A N 1
ATOM 1076 C CA . LEU A 1 143 ? 2.406 4.170 -16.718 1.00 64.06 143 LEU A CA 1
ATOM 1077 C C . LEU A 1 143 ? 1.739 2.805 -16.523 1.00 64.06 143 LEU A C 1
ATOM 1079 O O . LEU A 1 143 ? 0.519 2.686 -16.614 1.00 64.06 143 LEU A O 1
ATOM 1083 N N . GLY A 1 144 ? 2.536 1.771 -16.253 1.00 72.31 144 GLY A N 1
ATOM 1084 C CA . GLY A 1 144 ? 2.015 0.415 -16.125 1.00 72.31 144 GLY A CA 1
ATOM 1085 C C . GLY A 1 144 ? 1.031 0.251 -14.965 1.00 72.31 144 GLY A C 1
ATOM 1086 O O . GLY A 1 144 ? 1.137 0.909 -13.922 1.00 72.31 144 GLY A O 1
ATOM 1087 N N . TYR A 1 145 ? 0.059 -0.648 -15.130 1.00 80.44 145 TYR A N 1
ATOM 1088 C CA . TYR A 1 145 ? -1.075 -0.806 -14.214 1.00 80.44 145 TYR A CA 1
ATOM 1089 C C . TYR A 1 145 ? -0.654 -1.034 -12.750 1.00 80.44 145 TYR A C 1
ATOM 1091 O O . TYR A 1 145 ? -1.295 -0.537 -11.819 1.00 80.44 145 TYR A O 1
ATOM 1099 N N . SER A 1 146 ? 0.476 -1.711 -12.525 1.00 83.50 146 SER A N 1
ATOM 1100 C CA . SER A 1 146 ? 1.020 -1.979 -11.189 1.00 83.50 146 SER A CA 1
ATOM 1101 C C . SER A 1 146 ? 1.380 -0.712 -10.403 1.00 83.50 146 SER A C 1
ATOM 1103 O O . SER A 1 146 ? 1.229 -0.691 -9.178 1.00 83.50 146 SER A O 1
ATOM 1105 N N . TYR A 1 147 ? 1.790 0.363 -11.083 1.00 83.75 147 TYR A N 1
ATOM 1106 C CA . TYR A 1 147 ? 2.054 1.652 -10.441 1.00 83.75 147 TYR A CA 1
ATOM 1107 C C . TYR A 1 147 ? 0.760 2.272 -9.895 1.00 83.75 147 TYR A C 1
ATOM 1109 O O . TYR A 1 147 ? 0.713 2.701 -8.740 1.00 83.75 147 TYR A O 1
ATOM 1117 N N . TYR A 1 148 ? -0.327 2.235 -10.673 1.00 86.88 148 TYR A N 1
ATOM 1118 C CA . TYR A 1 148 ? -1.637 2.721 -10.228 1.00 86.88 148 TYR A CA 1
ATOM 1119 C C . TYR A 1 148 ? -2.197 1.905 -9.062 1.00 86.88 148 TYR A C 1
ATOM 1121 O O . TYR A 1 148 ? -2.753 2.486 -8.128 1.00 86.88 148 TYR A O 1
ATOM 1129 N N . LEU A 1 149 ? -1.995 0.583 -9.061 1.00 89.12 149 LEU A N 1
ATOM 1130 C CA . LEU A 1 149 ? -2.335 -0.261 -7.912 1.00 89.12 149 LEU A CA 1
ATOM 1131 C C . LEU A 1 149 ? -1.556 0.149 -6.655 1.00 89.12 149 LEU A C 1
ATOM 1133 O O . LEU A 1 149 ? -2.137 0.227 -5.573 1.00 89.12 149 LEU A O 1
ATOM 1137 N N . CYS A 1 150 ? -0.263 0.461 -6.789 1.00 88.88 150 CYS A N 1
ATOM 1138 C CA . CYS A 1 150 ? 0.560 0.934 -5.676 1.00 88.88 150 CYS A CA 1
ATOM 1139 C C . CYS A 1 150 ? 0.090 2.301 -5.147 1.00 88.88 150 CYS A C 1
ATOM 1141 O O . CYS A 1 150 ? -0.019 2.485 -3.933 1.00 88.88 150 CYS A O 1
ATOM 1143 N N . CYS A 1 151 ? -0.254 3.238 -6.033 1.00 90.00 151 CYS A N 1
ATOM 1144 C CA . CYS A 1 151 ? -0.862 4.518 -5.657 1.00 90.00 151 CYS A CA 1
ATOM 1145 C C . CYS A 1 151 ? -2.209 4.325 -4.944 1.00 90.00 151 CYS A C 1
ATOM 1147 O O . CYS A 1 151 ? -2.472 4.975 -3.932 1.00 90.00 151 CYS A O 1
ATOM 1149 N N . GLY A 1 152 ? -3.041 3.394 -5.421 1.00 90.44 152 GLY A N 1
ATOM 1150 C CA . GLY A 1 152 ? -4.282 3.009 -4.751 1.00 90.44 152 GLY A CA 1
ATOM 1151 C C . GLY A 1 152 ? -4.031 2.466 -3.343 1.00 90.44 152 GLY A C 1
ATOM 1152 O O . GLY A 1 152 ? -4.663 2.918 -2.389 1.00 90.44 152 GLY A O 1
ATOM 1153 N N . ALA A 1 153 ? -3.052 1.568 -3.189 1.00 92.38 153 ALA A N 1
ATOM 1154 C CA . ALA A 1 153 ? -2.657 1.029 -1.888 1.00 92.38 153 ALA A CA 1
ATOM 1155 C C . ALA A 1 153 ? -2.188 2.132 -0.925 1.00 92.38 153 ALA A C 1
ATOM 1157 O O . ALA A 1 153 ? -2.582 2.140 0.242 1.00 92.38 153 ALA A O 1
ATOM 1158 N N . PHE A 1 154 ? -1.402 3.094 -1.419 1.00 92.06 154 PHE A N 1
ATOM 1159 C CA . PHE A 1 154 ? -0.972 4.260 -0.648 1.00 92.06 154 PHE A CA 1
ATOM 1160 C C . PHE A 1 154 ? -2.163 5.102 -0.171 1.00 92.06 154 PHE A C 1
ATOM 1162 O O . PHE A 1 154 ? -2.242 5.420 1.016 1.00 92.06 154 PHE A O 1
ATOM 1169 N N . MET A 1 155 ? -3.119 5.407 -1.054 1.00 93.12 155 MET A N 1
ATOM 1170 C CA . MET A 1 155 ? -4.316 6.176 -0.688 1.00 93.12 155 MET A CA 1
ATOM 1171 C C . MET A 1 155 ? -5.173 5.435 0.346 1.00 93.12 155 MET A C 1
ATOM 1173 O O . MET A 1 155 ? -5.593 6.035 1.336 1.00 93.12 155 MET A O 1
ATOM 1177 N N . CYS A 1 156 ? -5.370 4.123 0.183 1.00 93.00 156 CYS A N 1
ATOM 1178 C CA . CYS A 1 156 ? -6.057 3.298 1.180 1.00 93.00 156 CYS A CA 1
ATOM 1179 C C . CYS A 1 156 ? -5.332 3.317 2.535 1.00 93.00 156 CYS A C 1
ATOM 1181 O O . CYS A 1 156 ? -5.977 3.480 3.570 1.00 93.00 156 CYS A O 1
ATOM 1183 N N . SER A 1 157 ? -4.001 3.210 2.533 1.00 91.31 157 SER A N 1
ATOM 1184 C CA . SER A 1 157 ? -3.176 3.260 3.747 1.00 91.31 157 SER A CA 1
ATOM 1185 C C . SER A 1 157 ? -3.239 4.635 4.431 1.00 91.31 157 SER A C 1
ATOM 1187 O O . SER A 1 157 ? -3.330 4.726 5.656 1.00 91.31 157 SER A O 1
ATOM 1189 N N . ALA A 1 158 ? -3.284 5.728 3.665 1.00 91.31 158 ALA A N 1
ATOM 1190 C CA . ALA A 1 158 ? -3.479 7.073 4.205 1.00 91.31 158 ALA A CA 1
ATOM 1191 C C . ALA A 1 158 ? -4.864 7.235 4.864 1.00 91.31 158 ALA A C 1
ATOM 1193 O O . ALA A 1 158 ? -4.962 7.735 5.988 1.00 91.31 158 ALA A O 1
ATOM 1194 N N . CYS A 1 159 ? -5.929 6.745 4.220 1.00 92.75 159 CYS A N 1
ATOM 1195 C CA . CYS A 1 159 ? -7.271 6.716 4.811 1.00 92.75 159 CYS A CA 1
ATOM 1196 C C . CYS A 1 159 ? -7.328 5.846 6.077 1.00 92.75 159 CYS A C 1
ATOM 1198 O O . CYS A 1 159 ? -7.996 6.217 7.045 1.00 92.75 159 CYS A O 1
ATOM 1200 N N . ALA A 1 160 ? -6.592 4.732 6.111 1.00 90.38 160 ALA A N 1
ATOM 1201 C CA . ALA A 1 160 ? -6.481 3.895 7.301 1.00 90.38 160 ALA A CA 1
ATOM 1202 C C . ALA A 1 160 ? -5.851 4.658 8.478 1.00 90.38 160 ALA A C 1
ATOM 1204 O O . ALA A 1 160 ? -6.358 4.570 9.593 1.00 90.38 160 ALA A O 1
ATOM 1205 N N . ILE A 1 161 ? -4.817 5.478 8.259 1.00 90.56 161 ILE A N 1
ATOM 1206 C CA . ILE A 1 161 ? -4.233 6.310 9.330 1.00 90.56 161 ILE A CA 1
ATOM 1207 C C . ILE A 1 161 ? -5.280 7.259 9.928 1.00 90.56 161 ILE A C 1
ATOM 1209 O O . ILE A 1 161 ? -5.367 7.374 11.151 1.00 90.56 161 ILE A O 1
ATOM 1213 N N . LEU A 1 162 ? -6.095 7.903 9.086 1.00 90.56 162 LEU A N 1
ATOM 1214 C CA . LEU A 1 162 ? -7.168 8.794 9.545 1.00 90.56 162 LEU A CA 1
ATOM 1215 C C . LEU A 1 162 ? -8.239 8.030 10.337 1.00 90.56 162 LEU A C 1
ATOM 1217 O O . LEU A 1 162 ? -8.679 8.480 11.392 1.00 90.56 162 LEU A O 1
ATOM 1221 N N . ALA A 1 163 ? -8.629 6.841 9.875 1.00 88.50 163 ALA A N 1
ATOM 1222 C CA . ALA A 1 163 ? -9.566 5.991 10.606 1.00 88.50 163 ALA A CA 1
ATOM 1223 C C . ALA A 1 163 ? -8.984 5.524 11.955 1.00 88.50 163 ALA A C 1
ATOM 1225 O O . ALA A 1 163 ? -9.687 5.513 12.969 1.00 88.50 163 ALA A O 1
ATOM 1226 N N . ALA A 1 164 ? -7.693 5.180 11.999 1.00 85.50 164 ALA A N 1
ATOM 1227 C CA . ALA A 1 164 ? -7.002 4.780 13.222 1.00 85.50 164 ALA A CA 1
ATOM 1228 C C . ALA A 1 164 ? -6.910 5.929 14.231 1.00 85.50 164 ALA A C 1
ATOM 1230 O O . ALA A 1 164 ? -7.190 5.721 15.412 1.00 85.50 164 ALA A O 1
ATOM 1231 N N . SER A 1 165 ? -6.555 7.137 13.785 1.00 86.25 165 SER A N 1
ATOM 1232 C CA . SER A 1 165 ? -6.447 8.301 14.671 1.00 86.25 165 SER A CA 1
ATOM 1233 C C . SER A 1 165 ? -7.803 8.670 15.274 1.00 86.25 165 SER A C 1
ATOM 1235 O O . SER A 1 165 ? -7.895 8.852 16.488 1.00 86.25 165 SER A O 1
ATOM 1237 N N . LEU A 1 166 ? -8.875 8.659 14.472 1.00 84.31 166 LEU A N 1
ATOM 1238 C CA . LEU A 1 166 ? -10.245 8.852 14.959 1.00 84.31 166 LEU A CA 1
ATOM 1239 C C . LEU A 1 166 ? -10.648 7.774 15.976 1.00 84.31 166 LEU A C 1
ATOM 1241 O O . LEU A 1 166 ? -11.206 8.094 17.025 1.00 84.31 166 LEU A O 1
ATOM 1245 N N . THR A 1 167 ? -10.314 6.509 15.707 1.00 82.44 167 THR A N 1
ATOM 1246 C CA . THR A 1 167 ? -10.586 5.382 16.620 1.00 82.44 167 THR A CA 1
ATOM 1247 C C . THR A 1 167 ? -9.905 5.587 17.978 1.00 82.44 167 THR A C 1
ATOM 1249 O O . THR A 1 167 ? -10.531 5.368 19.016 1.00 82.44 167 THR A O 1
ATOM 1252 N N . VAL A 1 168 ? -8.652 6.057 17.991 1.00 81.38 168 VAL A N 1
ATOM 1253 C CA . VAL A 1 168 ? -7.911 6.362 19.228 1.00 81.38 168 VAL A CA 1
ATOM 1254 C C . VAL A 1 168 ? -8.521 7.557 19.969 1.00 81.38 168 VAL A C 1
ATOM 1256 O O . VAL A 1 168 ? -8.679 7.490 21.189 1.00 81.38 168 VAL A O 1
ATOM 1259 N N . CYS A 1 169 ? -8.919 8.618 19.261 1.00 80.31 169 CYS A N 1
ATOM 1260 C CA . CYS A 1 169 ? -9.575 9.781 19.868 1.00 80.31 169 CYS A CA 1
ATOM 1261 C C . CYS A 1 169 ? -10.893 9.399 20.563 1.00 80.31 169 CYS A C 1
ATOM 1263 O O . CYS A 1 169 ? -11.097 9.753 21.726 1.00 80.31 169 CYS A O 1
ATOM 1265 N N . PHE A 1 170 ? -11.752 8.619 19.898 1.00 75.88 170 PHE A N 1
ATOM 1266 C CA . PHE A 1 170 ? -13.013 8.151 20.486 1.00 75.88 170 PHE A CA 1
ATOM 1267 C C . PHE A 1 170 ? -12.811 7.149 21.626 1.00 75.88 170 PHE A C 1
ATOM 1269 O O . PHE A 1 170 ? -13.610 7.113 22.562 1.00 75.88 170 PHE A O 1
ATOM 1276 N N . ALA A 1 171 ? -11.742 6.350 21.583 1.00 72.56 171 ALA A N 1
ATOM 1277 C CA . ALA A 1 171 ? -11.397 5.460 22.686 1.00 72.56 171 ALA A CA 1
ATOM 1278 C C . ALA A 1 171 ? -10.978 6.230 23.953 1.00 72.56 171 ALA A C 1
ATOM 1280 O O . ALA A 1 171 ? -11.209 5.736 25.053 1.00 72.56 171 ALA A O 1
ATOM 1281 N N . ASN A 1 172 ? -10.390 7.424 23.808 1.00 71.38 172 ASN A N 1
ATOM 1282 C CA . ASN A 1 172 ? -9.919 8.233 24.934 1.00 71.38 172 ASN A CA 1
ATOM 1283 C C . ASN A 1 172 ? -11.018 9.105 25.569 1.00 71.38 172 ASN A C 1
ATOM 1285 O O . ASN A 1 172 ? -10.936 9.401 26.751 1.00 71.38 172 ASN A O 1
ATOM 1289 N N . GLN A 1 173 ? -12.042 9.516 24.808 1.00 62.56 173 GLN A N 1
ATOM 1290 C CA . GLN A 1 173 ? -13.158 10.326 25.332 1.00 62.56 173 GLN A CA 1
ATOM 1291 C C . GLN A 1 173 ? -14.177 9.538 26.168 1.00 62.56 173 GLN A C 1
ATOM 1293 O O . GLN A 1 173 ? -14.953 10.137 26.901 1.00 62.56 173 GLN A O 1
ATOM 1298 N N . ASN A 1 174 ? -14.201 8.211 26.042 1.00 53.62 174 ASN A N 1
ATOM 1299 C CA . ASN A 1 174 ? -15.119 7.341 26.784 1.00 53.62 174 ASN A CA 1
ATOM 1300 C C . ASN A 1 174 ? -14.447 6.649 27.985 1.00 53.62 174 ASN A C 1
ATOM 1302 O O . ASN A 1 174 ? -14.857 5.556 28.388 1.00 53.62 174 ASN A O 1
ATOM 1306 N N . LEU A 1 175 ? -13.377 7.256 28.494 1.00 46.69 175 LEU A N 1
ATOM 1307 C CA . LEU A 1 175 ? -12.573 6.814 29.630 1.00 46.69 175 LEU A CA 1
ATOM 1308 C C . LEU A 1 175 ? -12.685 7.867 30.734 1.00 46.69 175 LEU A C 1
ATOM 1310 O O . LEU A 1 175 ? -12.807 7.444 31.902 1.00 46.69 175 LEU A O 1
#

Organism: NCBI:txid166011

Foldseek 3Di:
DLQQPVLLVLLLVLLVLLLVLLVCLQPDQALDQDPDDDPDPDSDSHGLQDDPDPDSPVVLVPDDPLSVLLVVLSVLLNVLSVVLNVLSVCCVVPVDPVSLVCNLVSLVSSLVSLVVNLVSSVVVVVVVVPVPPPCPVVVVPRRTPSSVSSVSSNVSSVVSSVSSVVSVVSSVVVD